Protein AF-A0A246PKQ3-F1 (afdb_monomer_lite)

Sequence (102 aa):
MIIVMVGEFVLIVITSLNWKASIIDTLFFGSIILFCCIWLIPYFVNQQQNVAKVVDKHFSGGVDLGEIQVHRAKLSAFNLGSIVFSIAGIIIPICYYFKYFL

pLDDT: mean 84.35, std 10.56, range [60.69, 95.06]

Structure (mmCIF, N/CA/C/O backbone):
data_AF-A0A246PKQ3-F1
#
_entry.id   AF-A0A246PKQ3-F1
#
loop_
_atom_site.group_PDB
_atom_site.id
_atom_site.type_symbol
_atom_site.label_atom_id
_atom_site.label_alt_id
_atom_site.label_comp_id
_atom_site.label_asym_id
_atom_site.label_entity_id
_atom_site.label_seq_id
_atom_site.pdbx_PDB_ins_code
_atom_site.Cartn_x
_atom_site.Cartn_y
_atom_site.Cartn_z
_atom_site.occupancy
_atom_site.B_iso_or_equiv
_atom_site.auth_seq_id
_atom_site.auth_comp_id
_atom_site.auth_asym_id
_atom_site.auth_atom_id
_atom_site.pdbx_PDB_model_num
ATOM 1 N N . MET A 1 1 ? 6.846 -9.992 5.592 1.00 80.62 1 MET A N 1
ATOM 2 C CA . MET A 1 1 ? 5.390 -9.914 5.365 1.00 80.62 1 MET A CA 1
ATOM 3 C C . MET A 1 1 ? 4.686 -9.253 6.545 1.00 80.62 1 MET A C 1
ATOM 5 O O . MET A 1 1 ? 4.350 -8.092 6.411 1.00 80.62 1 MET A O 1
ATOM 9 N N . ILE A 1 2 ? 4.570 -9.896 7.715 1.00 85.19 2 ILE A N 1
ATOM 10 C CA . ILE A 1 2 ? 3.846 -9.331 8.879 1.00 85.19 2 ILE A CA 1
ATOM 11 C C . ILE A 1 2 ? 4.381 -7.952 9.301 1.00 85.19 2 ILE A C 1
ATOM 13 O O . ILE A 1 2 ? 3.603 -7.022 9.454 1.00 85.19 2 ILE A O 1
ATOM 17 N N . ILE A 1 3 ? 5.706 -7.788 9.401 1.00 90.44 3 ILE A N 1
ATOM 18 C CA . ILE A 1 3 ? 6.335 -6.499 9.755 1.00 90.44 3 ILE A CA 1
ATOM 19 C C . ILE A 1 3 ? 5.945 -5.380 8.776 1.00 90.44 3 ILE A C 1
ATOM 21 O O . ILE A 1 3 ? 5.726 -4.251 9.197 1.00 90.44 3 ILE A O 1
ATOM 25 N N . VAL A 1 4 ? 5.827 -5.699 7.483 1.00 89.56 4 VAL A N 1
ATOM 26 C CA . VAL A 1 4 ? 5.437 -4.732 6.443 1.00 89.56 4 VAL A CA 1
ATOM 27 C C . VAL A 1 4 ? 3.996 -4.292 6.665 1.00 89.56 4 VAL A C 1
ATOM 29 O O . VAL A 1 4 ? 3.739 -3.101 6.755 1.00 89.56 4 VAL A O 1
ATOM 32 N N . MET A 1 5 ? 3.090 -5.248 6.874 1.00 90.62 5 MET A N 1
ATOM 33 C CA . MET A 1 5 ? 1.670 -4.971 7.111 1.00 90.62 5 MET A CA 1
ATOM 34 C C . MET A 1 5 ? 1.453 -4.161 8.397 1.00 90.62 5 MET A C 1
ATOM 36 O O . MET A 1 5 ? 0.646 -3.239 8.425 1.00 90.62 5 MET A O 1
ATOM 40 N N . VAL A 1 6 ? 2.198 -4.473 9.464 1.00 93.19 6 VAL A N 1
ATOM 41 C CA . VAL A 1 6 ? 2.165 -3.696 10.713 1.00 93.19 6 VAL A CA 1
ATOM 42 C C . VAL A 1 6 ? 2.683 -2.278 10.475 1.00 93.19 6 VAL A C 1
ATOM 44 O O . VAL A 1 6 ? 2.063 -1.324 10.935 1.00 93.19 6 VAL A O 1
ATOM 47 N N . GLY A 1 7 ? 3.780 -2.123 9.730 1.00 92.81 7 GLY A N 1
ATOM 48 C CA . GLY A 1 7 ? 4.320 -0.813 9.368 1.00 92.81 7 GLY A CA 1
ATOM 49 C C . GLY A 1 7 ? 3.331 0.031 8.560 1.00 92.81 7 GLY A C 1
ATOM 50 O O . GLY A 1 7 ? 3.114 1.195 8.883 1.00 92.81 7 GLY A O 1
ATOM 51 N N . GLU A 1 8 ? 2.684 -0.563 7.558 1.00 93.00 8 GLU A N 1
ATOM 52 C CA . GLU A 1 8 ? 1.658 0.094 6.738 1.00 93.00 8 GLU A CA 1
ATOM 53 C C . GLU A 1 8 ? 0.437 0.500 7.565 1.00 93.00 8 GLU A C 1
ATOM 55 O O . GLU A 1 8 ? -0.054 1.621 7.432 1.00 93.00 8 GLU A O 1
ATOM 60 N N . PHE A 1 9 ? -0.012 -0.362 8.480 1.00 93.25 9 PHE A N 1
ATOM 61 C CA . PHE A 1 9 ? -1.104 -0.041 9.392 1.00 93.25 9 PHE A CA 1
ATOM 62 C C . PHE A 1 9 ? -0.762 1.128 10.321 1.00 93.25 9 PHE A C 1
ATOM 64 O O . PHE A 1 9 ? -1.556 2.057 10.462 1.00 93.25 9 PHE A O 1
ATOM 71 N N . VAL A 1 10 ? 0.433 1.123 10.921 1.00 95.06 10 VAL A N 1
ATOM 72 C CA . VAL A 1 10 ? 0.902 2.228 11.773 1.00 95.06 10 VAL A CA 1
ATOM 73 C C . VAL A 1 10 ? 0.945 3.535 10.984 1.00 95.06 10 VAL A C 1
ATOM 75 O O . VAL A 1 10 ? 0.508 4.567 11.492 1.00 95.06 10 VAL A O 1
ATOM 78 N N . LEU A 1 11 ? 1.408 3.495 9.733 1.00 93.19 11 LEU A N 1
ATOM 79 C CA . LEU A 1 11 ? 1.456 4.667 8.862 1.00 93.19 11 LEU A CA 1
ATOM 80 C C . LEU A 1 11 ? 0.047 5.221 8.602 1.00 93.19 11 LEU A C 1
ATOM 82 O O . LEU A 1 11 ? -0.173 6.416 8.778 1.00 93.19 11 LEU A O 1
ATOM 86 N N . ILE A 1 12 ? -0.928 4.357 8.303 1.00 93.94 12 ILE A N 1
ATOM 87 C CA . ILE A 1 12 ? -2.340 4.746 8.141 1.00 93.94 12 ILE A CA 1
ATOM 88 C C . ILE A 1 12 ? -2.906 5.380 9.416 1.00 93.94 12 ILE A C 1
ATOM 90 O O . ILE A 1 12 ? -3.578 6.409 9.339 1.00 93.94 12 ILE A O 1
ATOM 94 N N . VAL A 1 13 ? -2.621 4.811 10.591 1.00 93.25 13 VAL A N 1
ATOM 95 C CA . VAL A 1 13 ? -3.085 5.363 11.874 1.00 93.25 13 VAL A CA 1
ATOM 96 C C . VAL A 1 13 ? -2.480 6.746 12.127 1.00 93.25 13 VAL A C 1
ATOM 98 O O . VAL A 1 13 ? -3.207 7.673 12.476 1.00 93.25 13 VAL A O 1
ATOM 101 N N . ILE A 1 14 ? -1.176 6.923 11.899 1.00 94.50 14 ILE A N 1
ATOM 102 C CA . ILE A 1 14 ? -0.505 8.224 12.050 1.00 94.50 14 ILE A CA 1
ATOM 103 C C . ILE A 1 14 ? -1.111 9.258 11.090 1.00 94.50 14 ILE A C 1
ATOM 105 O O . ILE A 1 14 ? -1.424 10.377 11.497 1.00 94.50 14 ILE A O 1
ATOM 109 N N . THR A 1 15 ? -1.316 8.882 9.827 1.00 92.06 15 THR A N 1
ATOM 110 C CA . THR A 1 15 ? -1.960 9.718 8.808 1.00 92.06 15 THR A CA 1
ATOM 111 C C . THR A 1 15 ? -3.373 10.131 9.227 1.00 92.06 15 THR A C 1
ATOM 113 O O . THR A 1 15 ? -3.714 11.311 9.144 1.00 92.06 15 THR A O 1
ATOM 116 N N . SER A 1 16 ? -4.170 9.192 9.740 1.00 93.44 16 SER A N 1
ATOM 117 C CA . SER A 1 16 ? -5.530 9.443 10.230 1.00 93.44 16 SER A CA 1
ATOM 118 C C . SER A 1 16 ? -5.541 10.428 11.402 1.00 93.44 16 SER A C 1
ATOM 120 O O . SER A 1 16 ? -6.314 11.387 11.383 1.00 93.44 16 SER A O 1
ATOM 122 N N . LEU A 1 17 ? -4.648 10.248 12.382 1.00 92.94 17 LEU A N 1
ATOM 123 C CA . LEU A 1 17 ? -4.544 11.132 13.546 1.00 92.94 17 LEU A CA 1
ATOM 124 C C . LEU A 1 17 ? -4.110 12.551 13.158 1.00 92.94 17 LEU A C 1
ATOM 126 O O . LEU A 1 17 ? -4.689 13.519 13.649 1.00 92.94 17 LEU A O 1
ATOM 130 N N . ASN A 1 18 ? -3.142 12.683 12.247 1.00 94.31 18 ASN A N 1
ATOM 131 C CA . ASN A 1 18 ? -2.663 13.984 11.773 1.00 94.31 18 ASN A CA 1
ATOM 132 C C . ASN A 1 18 ? -3.750 14.775 11.034 1.00 94.31 18 ASN A C 1
ATOM 134 O O . ASN A 1 18 ? -3.895 15.976 11.254 1.00 94.31 18 ASN A O 1
ATOM 138 N N . TRP A 1 19 ? -4.536 14.109 10.186 1.00 90.81 19 TRP A N 1
ATOM 139 C CA . TRP A 1 19 ? -5.623 14.750 9.440 1.00 90.81 19 TRP A CA 1
ATOM 140 C C . TRP A 1 19 ? -6.956 14.806 10.192 1.00 90.81 19 TRP A C 1
ATOM 142 O O . TRP A 1 19 ? -7.921 15.358 9.665 1.00 90.81 19 TRP A O 1
ATOM 152 N N . LYS A 1 20 ? -7.025 14.260 11.416 1.00 90.19 20 LYS A N 1
ATOM 153 C CA . LYS A 1 20 ? -8.271 14.080 12.186 1.00 90.19 20 LYS A CA 1
ATOM 154 C C . LYS A 1 20 ? -9.370 13.373 11.376 1.00 90.19 20 LYS A C 1
ATOM 156 O O . LYS A 1 20 ? -10.557 13.624 11.576 1.00 90.19 20 LYS A O 1
ATOM 161 N N . ALA A 1 21 ? -8.968 12.512 10.445 1.00 88.81 21 ALA A N 1
ATOM 162 C CA . ALA A 1 21 ? -9.866 11.742 9.597 1.00 88.81 21 ALA A CA 1
ATOM 163 C C . ALA A 1 21 ? -10.241 10.424 10.283 1.00 88.81 21 ALA A C 1
ATOM 165 O O . ALA A 1 21 ? -9.490 9.918 11.119 1.00 88.81 21 ALA A O 1
ATOM 166 N N . SER A 1 22 ? -11.376 9.832 9.904 1.00 91.94 22 SER A N 1
ATOM 167 C CA . SER A 1 22 ? -11.746 8.492 10.369 1.00 91.94 22 SER A CA 1
ATOM 168 C C . SER A 1 22 ? -10.669 7.480 9.978 1.00 91.94 22 SER A C 1
ATOM 170 O O . SER A 1 22 ? -10.199 7.465 8.835 1.00 91.94 22 SER A O 1
ATOM 172 N N . ILE A 1 23 ? -10.298 6.604 10.916 1.00 91.69 23 ILE A N 1
ATOM 173 C CA . ILE A 1 23 ? -9.342 5.519 10.653 1.00 91.69 23 ILE A CA 1
ATOM 174 C C . ILE A 1 23 ? -9.871 4.620 9.533 1.00 91.69 23 ILE A C 1
ATOM 176 O O . ILE A 1 23 ? -9.091 4.176 8.701 1.00 91.69 23 ILE A O 1
ATOM 180 N N . ILE A 1 24 ? -11.187 4.392 9.468 1.00 92.75 24 ILE A N 1
ATOM 181 C CA . ILE A 1 24 ? -11.797 3.529 8.448 1.00 92.75 24 ILE A CA 1
ATOM 182 C C . ILE A 1 24 ? -11.708 4.153 7.053 1.00 92.75 24 ILE A C 1
ATOM 184 O O . ILE A 1 24 ? -11.337 3.461 6.107 1.00 92.75 24 ILE A O 1
ATOM 188 N N . ASP A 1 25 ? -11.962 5.456 6.928 1.00 91.44 25 ASP A N 1
ATOM 189 C CA . ASP A 1 25 ? -11.827 6.158 5.645 1.00 91.44 25 ASP A CA 1
ATOM 190 C C . ASP A 1 25 ? -10.367 6.217 5.207 1.00 91.44 25 ASP A C 1
ATOM 192 O O . ASP A 1 25 ? -10.031 5.944 4.055 1.00 91.44 25 ASP A O 1
ATOM 196 N N . THR A 1 26 ? -9.475 6.512 6.152 1.00 93.75 26 THR A N 1
ATOM 197 C CA . THR A 1 26 ? -8.035 6.570 5.889 1.00 93.75 26 THR A CA 1
ATOM 198 C C . THR A 1 26 ? -7.492 5.196 5.502 1.00 93.75 26 THR A C 1
ATOM 200 O O . THR A 1 26 ? -6.645 5.105 4.618 1.00 93.75 26 THR A O 1
ATOM 203 N N . LEU A 1 27 ? -8.002 4.124 6.116 1.00 94.94 27 LEU A N 1
ATOM 204 C CA . LEU A 1 27 ? -7.668 2.750 5.756 1.00 94.94 27 LEU A CA 1
ATOM 205 C C . LEU A 1 27 ? -8.103 2.445 4.324 1.00 94.94 27 LEU A C 1
ATOM 207 O O . LEU A 1 27 ? -7.291 1.969 3.541 1.00 94.94 27 LEU A O 1
ATOM 211 N N . PHE A 1 28 ? -9.335 2.798 3.957 1.00 94.44 28 PHE A N 1
ATOM 212 C CA . PHE A 1 28 ? -9.852 2.569 2.611 1.00 94.44 28 PHE A CA 1
ATOM 213 C C . PHE A 1 28 ? -9.014 3.281 1.539 1.00 94.44 28 PHE A C 1
ATOM 215 O O . PHE A 1 28 ? -8.467 2.642 0.636 1.00 94.44 28 PHE A O 1
ATOM 222 N N . PHE A 1 29 ? -8.861 4.603 1.657 1.00 94.00 29 PHE A N 1
ATOM 223 C CA . PHE A 1 29 ? -8.106 5.389 0.679 1.00 94.00 29 PHE A CA 1
ATOM 224 C C . PHE A 1 29 ? -6.611 5.058 0.703 1.00 94.00 29 PHE A C 1
ATOM 226 O O . PHE A 1 29 ? -5.991 4.934 -0.354 1.00 94.00 29 PHE A O 1
ATOM 233 N N . GLY A 1 30 ? -6.036 4.853 1.890 1.00 93.50 30 GLY A N 1
ATOM 234 C CA . GLY A 1 30 ? -4.643 4.449 2.057 1.00 93.50 30 GLY A CA 1
ATOM 235 C C . GLY A 1 30 ? -4.351 3.111 1.382 1.00 93.50 30 GLY A C 1
ATOM 236 O O . GLY A 1 30 ? -3.373 2.999 0.645 1.00 93.50 30 GLY A O 1
ATOM 237 N N . SER A 1 31 ? -5.227 2.119 1.543 1.00 93.75 31 SER A N 1
ATOM 238 C CA . SER A 1 31 ? -5.086 0.807 0.907 1.00 93.75 31 SER A CA 1
ATOM 239 C C . SER A 1 31 ? -5.198 0.856 -0.618 1.00 93.75 31 SER A C 1
ATOM 241 O O . SER A 1 31 ? -4.435 0.154 -1.288 1.00 93.75 31 SER A O 1
ATOM 243 N N . ILE A 1 32 ? -6.074 1.703 -1.177 1.00 93.31 32 ILE A N 1
ATOM 244 C CA . ILE A 1 32 ? -6.160 1.937 -2.631 1.00 93.31 32 ILE A CA 1
ATOM 245 C C . ILE A 1 32 ? -4.857 2.550 -3.152 1.00 93.31 32 ILE A C 1
ATOM 247 O O . ILE A 1 32 ? -4.284 2.059 -4.125 1.00 93.31 32 ILE A O 1
ATOM 251 N N . ILE A 1 33 ? -4.360 3.597 -2.489 1.00 93.31 33 ILE A N 1
ATOM 252 C CA . ILE A 1 33 ? -3.121 4.276 -2.888 1.00 93.31 33 ILE A CA 1
ATOM 253 C C . ILE A 1 33 ? -1.931 3.314 -2.812 1.00 93.31 33 ILE A C 1
ATOM 255 O O . ILE A 1 33 ? -1.154 3.229 -3.762 1.00 93.31 33 ILE A O 1
ATOM 259 N N . LEU A 1 34 ? -1.812 2.544 -1.726 1.00 91.94 34 LEU A N 1
ATOM 260 C CA . LEU A 1 34 ? -0.762 1.534 -1.561 1.00 91.94 34 LEU A CA 1
ATOM 261 C C . LEU A 1 34 ? -0.792 0.494 -2.685 1.00 91.94 34 LEU A C 1
ATOM 263 O O . LEU A 1 34 ? 0.249 0.181 -3.265 1.00 91.94 34 LEU A O 1
ATOM 267 N N . PHE A 1 35 ? -1.981 0.013 -3.053 1.00 91.69 35 PHE A N 1
ATOM 268 C CA . PHE A 1 35 ? -2.130 -0.945 -4.145 1.00 91.69 35 PHE A CA 1
ATOM 269 C C . PHE A 1 35 ? -1.652 -0.358 -5.481 1.00 91.69 35 PHE A C 1
ATOM 271 O O . PHE A 1 35 ? -0.882 -0.992 -6.209 1.00 91.69 35 PHE A O 1
ATOM 278 N N . CYS A 1 36 ? -2.036 0.886 -5.774 1.00 89.12 36 CYS A N 1
ATOM 279 C CA . CYS A 1 36 ? -1.578 1.603 -6.961 1.00 89.12 36 CYS A CA 1
ATOM 280 C C . CYS A 1 36 ? -0.051 1.765 -6.980 1.00 89.12 36 CYS A C 1
ATOM 282 O O . CYS A 1 36 ? 0.585 1.503 -8.002 1.00 89.12 36 CYS A O 1
ATOM 284 N N . CYS A 1 37 ? 0.561 2.141 -5.858 1.00 88.50 37 CYS A N 1
ATOM 285 C CA . CYS A 1 37 ? 2.008 2.326 -5.780 1.00 88.50 37 CYS A CA 1
ATOM 286 C C . CYS A 1 37 ? 2.790 1.040 -6.071 1.00 88.50 37 CYS A C 1
ATOM 288 O O . CYS A 1 37 ? 3.848 1.082 -6.697 1.00 88.50 37 CYS A O 1
ATOM 290 N N . ILE A 1 38 ? 2.271 -0.102 -5.630 1.00 87.94 38 ILE A N 1
ATOM 291 C CA . ILE A 1 38 ? 3.005 -1.371 -5.658 1.00 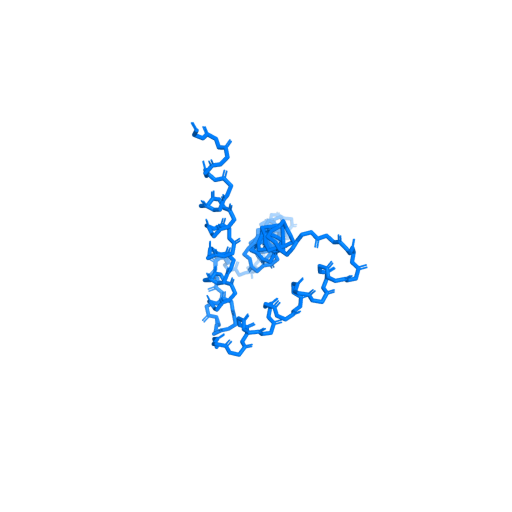87.94 38 ILE A CA 1
ATOM 292 C C . ILE A 1 38 ? 2.789 -2.129 -6.958 1.00 87.94 38 ILE A C 1
ATOM 294 O O . ILE A 1 38 ? 3.699 -2.809 -7.433 1.00 87.94 38 ILE A O 1
ATOM 298 N N . TRP A 1 39 ? 1.602 -2.013 -7.544 1.00 84.19 39 TRP A N 1
ATOM 299 C CA . TRP A 1 39 ? 1.250 -2.763 -8.741 1.00 84.19 39 TRP A CA 1
ATOM 300 C C . TRP A 1 39 ? 1.147 -1.878 -9.983 1.00 84.19 39 TRP A C 1
ATOM 302 O O . TRP A 1 39 ? 1.761 -2.176 -11.008 1.00 84.19 39 TRP A O 1
ATOM 312 N N . LEU A 1 40 ? 0.431 -0.755 -9.888 1.00 83.56 40 LEU A N 1
ATOM 313 C CA . LEU A 1 40 ? 0.111 0.081 -11.045 1.00 83.56 40 LEU A CA 1
ATOM 314 C C . LEU A 1 40 ? 1.331 0.863 -11.555 1.00 83.56 40 LEU A C 1
ATOM 316 O O . LEU A 1 40 ? 1.584 0.888 -12.759 1.00 83.56 40 LEU A O 1
ATOM 320 N N . ILE A 1 41 ? 2.125 1.462 -10.660 1.00 85.44 41 ILE A N 1
ATOM 321 C CA . ILE A 1 41 ? 3.316 2.232 -11.063 1.00 85.44 41 ILE A CA 1
ATOM 322 C C . ILE A 1 41 ? 4.348 1.336 -11.774 1.00 85.44 41 ILE A C 1
ATOM 324 O O . ILE A 1 41 ? 4.732 1.663 -12.900 1.00 85.44 41 ILE A O 1
ATOM 328 N N . PRO A 1 42 ? 4.784 0.187 -11.211 1.00 83.56 42 PRO A N 1
ATOM 329 C CA . PRO A 1 42 ? 5.759 -0.673 -11.885 1.00 83.56 42 PRO A CA 1
ATOM 330 C C . PRO A 1 42 ? 5.237 -1.268 -13.196 1.00 83.56 42 PRO A C 1
ATOM 332 O O . PRO A 1 42 ? 6.024 -1.545 -14.105 1.00 83.56 42 PRO A O 1
ATOM 335 N N . TYR A 1 43 ? 3.920 -1.467 -13.306 1.00 84.88 43 TYR A N 1
ATOM 336 C CA . TYR A 1 43 ? 3.281 -1.867 -14.554 1.00 84.88 43 TYR A CA 1
ATOM 337 C C . TYR A 1 43 ? 3.481 -0.807 -15.644 1.00 84.88 43 TYR A C 1
ATOM 339 O O . TYR A 1 43 ? 4.032 -1.121 -16.702 1.00 84.88 43 TYR A O 1
ATOM 347 N N . PHE A 1 44 ? 3.125 0.452 -15.368 1.00 84.50 44 PHE A N 1
ATOM 348 C CA . PHE A 1 44 ? 3.271 1.541 -16.337 1.00 84.50 44 PHE A CA 1
ATOM 349 C C . PHE A 1 44 ? 4.727 1.812 -16.712 1.00 84.50 44 PHE A C 1
ATOM 351 O O . PHE A 1 44 ? 5.018 2.032 -17.887 1.00 84.50 44 PHE A O 1
ATOM 358 N N . VAL A 1 45 ? 5.653 1.748 -15.751 1.00 85.75 45 VAL A N 1
ATOM 359 C CA . VAL A 1 45 ? 7.090 1.905 -16.029 1.00 85.75 45 VAL A CA 1
ATOM 360 C C . VAL A 1 45 ? 7.568 0.843 -17.019 1.00 85.75 45 VAL A C 1
ATOM 362 O O . VAL A 1 45 ? 8.232 1.175 -17.999 1.00 85.75 45 VAL A O 1
ATOM 365 N N . ASN A 1 46 ? 7.195 -0.423 -16.813 1.00 83.69 46 ASN A N 1
ATOM 366 C CA . ASN A 1 46 ? 7.578 -1.490 -17.734 1.00 83.69 46 ASN A CA 1
ATOM 367 C C . ASN A 1 46 ? 6.931 -1.299 -19.118 1.00 83.69 46 ASN A C 1
ATOM 369 O O . ASN A 1 46 ? 7.599 -1.407 -20.145 1.00 83.69 46 ASN A O 1
ATOM 373 N N . GLN A 1 47 ? 5.649 -0.929 -19.160 1.00 83.31 47 GLN A N 1
ATOM 374 C CA . GLN A 1 47 ? 4.977 -0.625 -20.421 1.00 83.31 47 GLN A CA 1
ATOM 375 C C . GLN A 1 47 ? 5.705 0.483 -21.196 1.00 83.31 47 GLN A C 1
ATOM 377 O O . GLN A 1 47 ? 5.973 0.309 -22.384 1.00 83.31 47 GLN A O 1
ATOM 382 N N . GLN A 1 48 ? 6.073 1.587 -20.541 1.00 85.44 48 GLN A N 1
ATOM 383 C CA . GLN A 1 48 ? 6.796 2.677 -21.200 1.00 85.44 48 GLN A CA 1
ATOM 384 C C . GLN A 1 48 ? 8.190 2.261 -21.673 1.00 85.44 48 GLN A C 1
ATOM 386 O O . GLN A 1 48 ? 8.576 2.608 -22.786 1.00 85.44 48 GLN A O 1
ATOM 391 N N . GLN A 1 49 ? 8.922 1.468 -20.888 1.00 84.00 49 GLN A N 1
ATOM 392 C CA . GLN A 1 49 ? 10.223 0.930 -21.299 1.00 84.00 49 GLN A CA 1
ATOM 393 C C . GLN A 1 49 ? 10.111 0.027 -22.533 1.00 84.00 49 GLN A C 1
ATOM 395 O O . GLN A 1 49 ? 10.946 0.105 -23.433 1.00 84.00 49 GLN A O 1
ATOM 400 N N . ASN A 1 50 ? 9.074 -0.807 -22.606 1.00 82.62 50 ASN A N 1
ATOM 401 C CA . ASN A 1 50 ? 8.829 -1.648 -23.774 1.00 82.62 50 ASN A CA 1
ATOM 402 C C . ASN A 1 50 ? 8.450 -0.824 -25.007 1.00 82.62 50 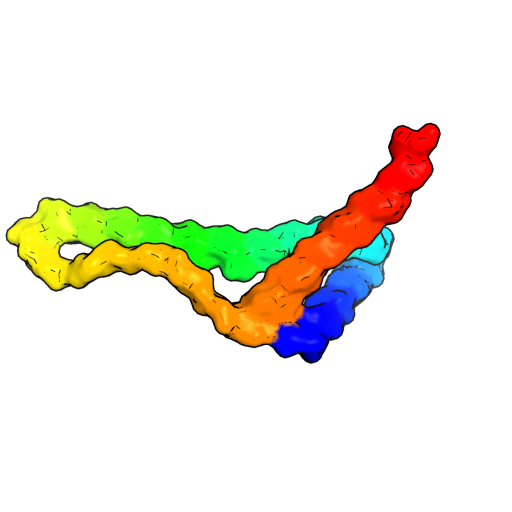ASN A C 1
ATOM 404 O O . ASN A 1 50 ? 8.957 -1.098 -26.091 1.00 82.62 50 ASN A O 1
ATOM 408 N N . VAL A 1 51 ? 7.606 0.200 -24.848 1.00 84.06 51 VAL A N 1
ATOM 409 C CA . VAL A 1 51 ? 7.259 1.117 -25.945 1.00 84.06 51 VAL A CA 1
ATOM 410 C C . VAL A 1 51 ? 8.507 1.839 -26.457 1.00 84.06 51 VAL A C 1
ATOM 412 O O . VAL A 1 51 ? 8.739 1.845 -27.662 1.00 84.06 51 VAL A O 1
ATOM 415 N N . ALA A 1 52 ? 9.348 2.370 -25.563 1.00 83.44 52 ALA A N 1
ATOM 416 C CA . ALA A 1 52 ? 10.600 3.029 -25.934 1.00 83.44 52 ALA A CA 1
ATOM 417 C C . ALA A 1 52 ? 11.532 2.091 -26.719 1.00 83.44 52 ALA A C 1
ATOM 419 O O . ALA A 1 52 ? 11.997 2.451 -27.793 1.00 83.44 52 ALA A O 1
ATOM 420 N N . LYS A 1 53 ? 11.712 0.844 -26.263 1.00 78.69 53 LYS A N 1
ATOM 421 C CA . LYS A 1 53 ? 12.521 -0.160 -26.977 1.00 78.69 53 LYS A CA 1
ATOM 422 C C . LYS A 1 53 ? 12.002 -0.474 -28.380 1.00 78.69 53 LYS A C 1
ATOM 424 O O . LYS A 1 53 ? 12.797 -0.666 -29.296 1.00 78.69 53 LYS A O 1
ATOM 429 N N . VAL A 1 54 ? 10.681 -0.560 -28.559 1.00 77.50 54 VAL A N 1
ATOM 430 C CA . VAL A 1 54 ? 10.074 -0.807 -29.878 1.00 77.50 54 VAL A CA 1
ATOM 431 C C . VAL A 1 54 ? 10.325 0.372 -30.816 1.00 77.50 54 VAL A C 1
ATOM 433 O O . VAL A 1 54 ? 10.701 0.161 -31.968 1.00 77.50 54 VAL A O 1
ATOM 436 N N . VAL A 1 55 ? 10.160 1.598 -30.315 1.00 80.00 55 VAL A N 1
ATOM 437 C CA . VAL A 1 55 ? 10.448 2.831 -31.057 1.00 80.00 55 VAL A CA 1
ATOM 438 C C . VAL A 1 55 ? 11.926 2.877 -31.449 1.00 80.00 55 VAL A C 1
ATOM 440 O O . VAL A 1 55 ? 12.235 2.980 -32.635 1.00 80.00 55 VAL A O 1
ATOM 443 N N . ASP A 1 56 ? 12.840 2.687 -30.498 1.00 75.88 56 ASP A N 1
ATOM 444 C CA . ASP A 1 56 ? 14.281 2.702 -30.755 1.00 75.88 56 ASP A CA 1
ATOM 445 C C . ASP A 1 56 ? 14.695 1.624 -31.764 1.00 75.88 56 ASP A C 1
ATOM 447 O O . ASP A 1 56 ? 15.501 1.898 -32.652 1.00 75.88 56 ASP A O 1
ATOM 451 N N . LYS A 1 57 ? 14.102 0.422 -31.718 1.00 72.81 57 LYS A N 1
ATOM 452 C CA . LYS A 1 57 ? 14.363 -0.638 -32.708 1.00 72.81 57 LYS A CA 1
ATOM 453 C C . LYS A 1 57 ? 13.925 -0.234 -34.117 1.00 72.81 57 LYS A C 1
ATOM 455 O O . LYS A 1 57 ? 14.589 -0.596 -35.088 1.00 72.81 57 LYS A O 1
ATOM 460 N N . HIS A 1 58 ? 12.827 0.512 -34.228 1.00 71.81 58 HIS A N 1
ATOM 461 C CA . HIS A 1 58 ? 12.299 0.986 -35.506 1.00 71.81 58 HIS A CA 1
ATOM 462 C C . HIS A 1 58 ? 13.175 2.086 -36.122 1.00 71.81 58 HIS A C 1
ATOM 464 O O . HIS A 1 58 ? 13.420 2.071 -37.326 1.00 71.81 58 HIS A O 1
ATOM 470 N N . PHE A 1 59 ? 13.693 3.003 -35.299 1.00 72.81 59 PHE A N 1
ATOM 471 C CA . PHE A 1 59 ? 14.506 4.134 -35.762 1.00 72.81 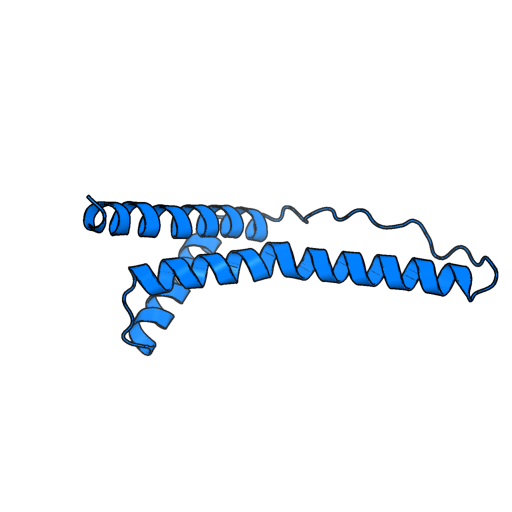59 PHE A CA 1
ATOM 472 C C . PHE A 1 59 ? 16.012 3.835 -35.851 1.00 72.81 59 PHE A C 1
ATOM 474 O O . PHE A 1 59 ? 16.714 4.502 -36.607 1.00 72.81 59 PHE A O 1
ATOM 481 N N . SER A 1 60 ? 16.517 2.813 -35.154 1.00 70.81 60 SER A N 1
ATOM 482 C CA . SER A 1 60 ? 17.954 2.473 -35.126 1.00 70.81 60 SER A CA 1
ATOM 483 C C . SER A 1 60 ? 18.405 1.525 -36.245 1.00 70.81 60 SER A C 1
ATOM 485 O O . SER A 1 60 ? 19.509 0.994 -36.187 1.00 70.81 60 SER A O 1
ATOM 487 N N . GLY A 1 61 ? 17.575 1.263 -37.260 1.00 64.19 61 GLY A N 1
ATOM 488 C CA . GLY A 1 61 ? 17.979 0.466 -38.427 1.00 64.19 61 GLY A CA 1
ATOM 489 C C . GLY A 1 61 ? 18.237 -1.023 -38.150 1.00 64.19 61 GLY A C 1
ATOM 490 O O . GLY A 1 61 ? 19.024 -1.643 -38.860 1.00 64.19 61 GLY A O 1
ATOM 491 N N . GLY A 1 62 ? 17.584 -1.612 -37.139 1.00 60.69 62 GLY A N 1
ATOM 492 C CA . GLY A 1 62 ? 17.656 -3.057 -36.873 1.00 60.69 62 GLY A CA 1
ATOM 493 C C . GLY A 1 62 ? 18.728 -3.503 -35.874 1.00 60.69 62 GLY A C 1
ATOM 494 O O . GLY A 1 62 ? 19.017 -4.695 -35.803 1.00 60.69 62 GLY A O 1
ATOM 495 N N . VAL A 1 63 ? 19.294 -2.586 -35.081 1.00 62.19 63 VAL A N 1
ATOM 496 C CA . VAL A 1 63 ? 20.160 -2.946 -33.944 1.00 62.19 63 VAL A CA 1
ATOM 497 C C . VAL A 1 63 ? 19.360 -3.768 -32.926 1.00 62.19 63 VAL A C 1
ATOM 499 O O . VAL A 1 63 ? 18.239 -3.408 -32.552 1.00 62.19 63 VAL A O 1
ATOM 502 N N . ASP A 1 64 ? 19.924 -4.892 -32.490 1.00 61.72 64 ASP A N 1
ATOM 503 C CA . ASP A 1 64 ? 19.259 -5.833 -31.592 1.00 61.72 64 ASP A CA 1
ATOM 504 C C . ASP A 1 64 ? 19.248 -5.291 -30.148 1.00 61.72 64 ASP A C 1
ATOM 506 O O . ASP A 1 64 ? 20.167 -5.505 -29.363 1.00 61.72 64 ASP A O 1
ATOM 510 N N . LEU A 1 65 ? 18.210 -4.520 -29.804 1.00 61.12 65 LEU A N 1
ATOM 511 C CA . LEU A 1 65 ? 18.041 -3.862 -28.494 1.00 61.12 65 LEU A CA 1
ATOM 512 C C . LEU A 1 65 ? 17.502 -4.802 -27.388 1.00 61.12 65 LEU A C 1
ATOM 514 O O . LEU A 1 65 ? 17.129 -4.353 -26.299 1.00 61.12 65 LEU A O 1
ATOM 518 N N . GLY A 1 66 ? 17.476 -6.111 -27.653 1.00 62.50 66 GLY A N 1
ATOM 519 C CA . GLY A 1 66 ? 16.995 -7.151 -26.743 1.00 62.50 66 GLY A CA 1
ATOM 520 C C . GLY A 1 66 ? 15.478 -7.381 -26.785 1.00 62.50 66 GLY A C 1
ATOM 521 O O . GLY A 1 66 ? 14.721 -6.664 -27.442 1.00 62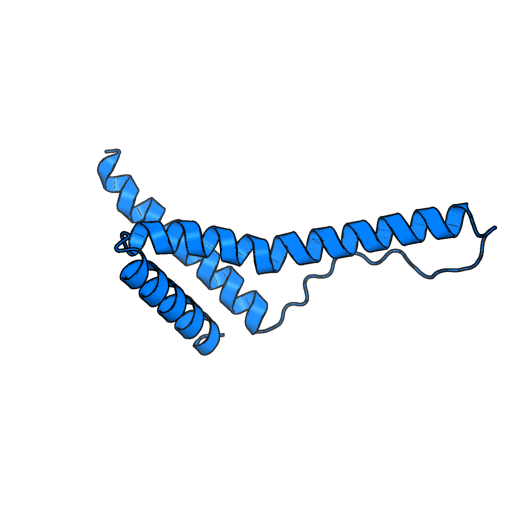.50 66 GLY A O 1
ATOM 522 N N . GLU A 1 67 ? 15.025 -8.421 -26.080 1.00 64.19 67 GLU A N 1
ATOM 523 C CA . GLU A 1 67 ? 13.620 -8.845 -26.065 1.00 64.19 67 GLU A CA 1
ATOM 524 C C . GLU A 1 67 ? 12.702 -7.882 -25.284 1.00 64.19 67 GLU A C 1
ATOM 526 O O . GLU A 1 67 ? 13.101 -7.233 -24.305 1.00 64.19 67 GLU A O 1
ATOM 531 N N . ILE A 1 68 ? 11.435 -7.821 -25.713 1.00 63.28 68 ILE A N 1
ATOM 532 C CA . ILE A 1 68 ? 10.345 -7.126 -25.013 1.00 63.28 68 ILE A CA 1
ATOM 533 C C . ILE A 1 68 ? 10.165 -7.787 -23.642 1.00 63.28 68 ILE A C 1
ATOM 535 O O . ILE A 1 68 ? 9.923 -8.990 -23.549 1.00 63.28 68 ILE A O 1
ATOM 539 N N . GLN A 1 69 ? 10.271 -7.012 -22.562 1.00 62.09 69 GLN A N 1
ATOM 540 C CA . GLN A 1 69 ? 10.187 -7.565 -21.214 1.00 62.09 69 GLN A CA 1
ATOM 541 C C . GLN A 1 69 ? 8.729 -7.658 -20.770 1.00 62.09 69 GLN A C 1
ATOM 543 O O . GLN A 1 69 ? 8.102 -6.659 -20.431 1.00 62.09 69 GLN A O 1
ATOM 548 N N . VAL A 1 70 ? 8.181 -8.871 -20.705 1.00 65.50 70 VAL A N 1
ATOM 549 C CA . VAL A 1 70 ? 6.859 -9.095 -20.098 1.00 65.50 70 VAL A CA 1
ATOM 550 C C . VAL A 1 70 ? 6.889 -8.625 -18.643 1.00 65.50 70 VAL A C 1
ATOM 552 O O . VAL A 1 70 ? 7.823 -8.948 -17.902 1.00 65.50 70 VAL A O 1
ATOM 555 N N . HIS A 1 71 ? 5.869 -7.877 -18.214 1.00 65.38 71 HIS A N 1
ATOM 556 C CA . HIS A 1 71 ? 5.759 -7.457 -16.822 1.00 65.38 71 HIS A CA 1
ATOM 557 C C . HIS A 1 71 ? 5.651 -8.663 -15.895 1.00 65.38 71 HIS A C 1
ATOM 559 O O . HIS A 1 71 ? 4.603 -9.289 -15.761 1.00 65.38 71 HIS A O 1
ATOM 565 N N . ARG A 1 72 ? 6.763 -8.978 -15.230 1.00 65.00 72 ARG A N 1
ATOM 566 C CA . ARG A 1 72 ? 6.798 -9.884 -14.090 1.00 65.00 72 ARG A CA 1
ATOM 567 C C . ARG A 1 72 ? 6.790 -9.035 -12.837 1.00 65.00 72 ARG A C 1
ATOM 569 O O . ARG A 1 72 ? 7.797 -8.407 -12.507 1.00 65.00 72 ARG A O 1
ATOM 576 N N . ALA A 1 73 ? 5.661 -9.036 -12.136 1.00 61.97 73 ALA A N 1
ATOM 577 C CA . ALA A 1 73 ? 5.610 -8.491 -10.793 1.00 61.97 73 ALA A CA 1
ATOM 578 C C . ALA A 1 73 ? 6.701 -9.189 -9.966 1.00 61.97 73 ALA A C 1
ATOM 580 O O . ALA A 1 73 ? 6.682 -10.412 -9.802 1.00 61.97 73 ALA A O 1
ATOM 581 N N . LYS A 1 74 ? 7.694 -8.434 -9.481 1.00 66.25 74 LYS A N 1
ATOM 582 C CA . LYS A 1 74 ? 8.674 -8.974 -8.536 1.00 66.25 74 LYS A CA 1
ATOM 583 C C . LYS A 1 74 ? 7.914 -9.305 -7.257 1.00 66.25 74 LYS A C 1
ATOM 585 O O . LYS A 1 74 ? 7.600 -8.411 -6.479 1.00 66.25 74 LYS A O 1
ATOM 590 N N . LEU A 1 75 ? 7.591 -10.577 -7.056 1.00 66.12 75 LEU A N 1
ATOM 591 C CA . LEU A 1 75 ? 6.935 -11.071 -5.848 1.00 66.12 75 LEU A CA 1
ATOM 592 C C . LEU A 1 75 ? 7.952 -11.112 -4.703 1.00 66.12 75 LEU A C 1
ATOM 594 O O . LEU A 1 75 ? 8.448 -12.164 -4.314 1.00 66.12 75 LEU A O 1
ATOM 598 N N . SER A 1 76 ? 8.320 -9.937 -4.197 1.00 81.56 76 SER A N 1
ATOM 599 C CA . SER A 1 76 ? 9.069 -9.819 -2.953 1.00 81.56 76 SER A CA 1
ATOM 600 C C . SER A 1 76 ? 8.119 -9.994 -1.766 1.00 81.56 76 SER A C 1
ATOM 602 O O . SER A 1 76 ? 6.925 -9.699 -1.854 1.00 81.56 76 SER A O 1
ATOM 604 N N . ALA A 1 77 ? 8.654 -10.413 -0.618 1.00 78.62 77 ALA A N 1
ATOM 605 C CA . ALA A 1 77 ? 7.886 -10.505 0.627 1.00 78.62 77 ALA A CA 1
A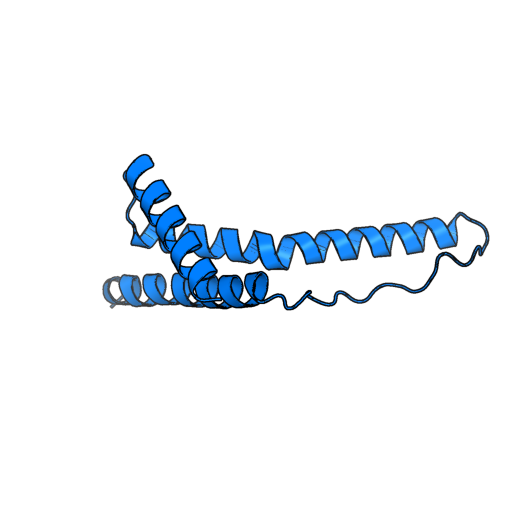TOM 606 C C . ALA A 1 77 ? 7.296 -9.153 1.087 1.00 78.62 77 ALA A C 1
ATOM 608 O O . ALA A 1 77 ? 6.418 -9.137 1.953 1.00 78.62 77 ALA A O 1
ATOM 609 N N . PHE A 1 78 ? 7.804 -8.043 0.537 1.00 84.56 78 PHE A N 1
ATOM 610 C CA . PHE A 1 78 ? 7.253 -6.700 0.686 1.00 84.56 78 PHE A CA 1
ATOM 611 C C . PHE A 1 78 ? 6.005 -6.542 -0.186 1.00 84.56 78 PHE A C 1
ATOM 613 O O . PHE A 1 78 ? 4.913 -6.446 0.359 1.00 84.56 78 PHE A O 1
ATOM 620 N N . ASN A 1 79 ? 6.142 -6.675 -1.511 1.00 85.38 79 ASN A N 1
ATOM 621 C CA . ASN A 1 79 ? 5.035 -6.505 -2.458 1.00 85.38 79 ASN A CA 1
ATOM 622 C C . ASN A 1 79 ? 3.851 -7.424 -2.139 1.00 85.38 79 ASN A C 1
ATOM 624 O O . ASN A 1 79 ? 2.702 -7.005 -2.198 1.00 85.38 79 ASN A O 1
ATOM 628 N N . LEU A 1 80 ? 4.129 -8.674 -1.765 1.00 87.00 80 LEU A N 1
ATOM 629 C CA . LEU A 1 80 ? 3.090 -9.646 -1.438 1.00 87.00 80 LEU A CA 1
ATOM 630 C C . LEU A 1 80 ? 2.362 -9.277 -0.135 1.00 87.00 80 LEU A C 1
ATOM 632 O O . LEU A 1 80 ? 1.138 -9.333 -0.084 1.00 87.00 80 LEU A O 1
ATOM 636 N N . GLY A 1 81 ? 3.097 -8.835 0.892 1.00 87.94 81 GLY A N 1
ATOM 637 C CA . GLY A 1 81 ? 2.505 -8.382 2.154 1.00 87.94 81 GLY A CA 1
ATOM 638 C C . GLY A 1 81 ? 1.609 -7.164 1.968 1.00 87.94 81 GLY A C 1
ATOM 639 O O . GLY A 1 81 ? 0.477 -7.163 2.442 1.00 87.94 81 GLY A O 1
ATOM 640 N N . SER A 1 82 ? 2.082 -6.185 1.209 1.00 90.62 82 SER A N 1
ATOM 641 C CA . SER A 1 82 ? 1.337 -4.965 0.942 1.00 90.62 82 SER A CA 1
ATOM 642 C C . SER A 1 82 ? 0.112 -5.183 0.060 1.00 90.62 82 SER A C 1
ATOM 644 O O . SER A 1 82 ? -0.929 -4.587 0.305 1.00 90.62 82 SER A O 1
ATOM 646 N N . ILE A 1 83 ? 0.180 -6.077 -0.936 1.00 91.06 83 ILE A N 1
ATOM 647 C CA . ILE A 1 83 ? -0.999 -6.445 -1.736 1.00 91.06 83 ILE A CA 1
ATOM 648 C C . ILE A 1 83 ? -2.069 -7.073 -0.838 1.00 91.06 83 ILE A C 1
ATOM 650 O O . ILE A 1 83 ? -3.233 -6.680 -0.903 1.00 91.06 83 ILE A O 1
ATOM 654 N N . VAL A 1 84 ? -1.686 -8.020 0.027 1.00 92.19 84 VAL A N 1
ATOM 655 C CA . VAL A 1 84 ? -2.626 -8.659 0.963 1.00 92.19 84 VAL A CA 1
ATOM 656 C C . VAL A 1 84 ? -3.208 -7.628 1.932 1.00 92.19 84 VAL A C 1
ATOM 658 O O . VAL A 1 84 ? -4.414 -7.635 2.180 1.00 92.19 84 VAL A O 1
ATOM 661 N N . PHE A 1 85 ? -2.377 -6.717 2.444 1.00 94.06 85 PHE A N 1
ATOM 662 C CA . PHE A 1 85 ? -2.819 -5.644 3.329 1.00 94.06 85 PHE A CA 1
ATOM 663 C C . PHE A 1 85 ? -3.801 -4.700 2.631 1.00 94.06 85 PHE A C 1
ATOM 665 O O . PHE A 1 85 ? -4.868 -4.428 3.173 1.00 94.06 85 PHE A O 1
ATOM 672 N N . SER A 1 86 ? -3.495 -4.260 1.409 1.00 93.62 86 SER A N 1
ATOM 673 C CA . SER A 1 86 ? -4.378 -3.415 0.608 1.00 93.62 86 SER A CA 1
ATOM 674 C C . SER A 1 86 ? -5.728 -4.073 0.335 1.00 93.62 86 SER A C 1
ATOM 676 O O . SER A 1 86 ? -6.758 -3.422 0.478 1.00 93.62 86 SER A O 1
ATOM 678 N N . ILE A 1 87 ? -5.756 -5.362 -0.010 1.00 93.94 87 ILE A N 1
ATOM 679 C CA . ILE A 1 87 ? -7.016 -6.084 -0.243 1.00 93.94 87 ILE A CA 1
ATOM 680 C C . ILE A 1 87 ? -7.851 -6.123 1.042 1.00 93.94 87 ILE A C 1
ATOM 682 O O . ILE A 1 87 ? -9.027 -5.759 1.027 1.00 93.94 87 ILE A O 1
ATOM 686 N N . ALA A 1 88 ? -7.247 -6.511 2.168 1.00 94.25 88 ALA A N 1
ATOM 687 C CA . ALA A 1 88 ? -7.942 -6.554 3.451 1.00 94.25 88 ALA A CA 1
ATOM 688 C C . ALA A 1 88 ? -8.437 -5.163 3.887 1.00 94.25 88 ALA A C 1
ATOM 690 O O . ALA A 1 88 ? -9.581 -5.019 4.316 1.00 94.25 88 ALA A O 1
ATOM 691 N N . GLY A 1 89 ? -7.605 -4.134 3.724 1.00 92.50 89 GLY A N 1
ATOM 692 C CA . GLY A 1 89 ? -7.925 -2.750 4.065 1.00 92.50 89 GLY A CA 1
ATOM 693 C C . GLY A 1 89 ? -8.957 -2.091 3.148 1.00 92.50 89 GLY A C 1
ATOM 694 O O . GLY A 1 89 ? -9.532 -1.084 3.532 1.00 92.50 89 GLY A O 1
ATOM 695 N N . ILE A 1 90 ? -9.267 -2.675 1.987 1.00 94.00 90 ILE A N 1
ATOM 696 C CA . ILE A 1 90 ? -10.415 -2.280 1.154 1.00 94.00 90 ILE A CA 1
ATOM 697 C C . ILE A 1 90 ? -11.683 -3.024 1.593 1.00 94.00 90 ILE A C 1
ATOM 699 O O . ILE A 1 90 ? -12.740 -2.414 1.744 1.00 94.00 90 ILE A O 1
ATOM 703 N N . ILE A 1 91 ? -11.586 -4.335 1.834 1.00 94.38 91 ILE A N 1
ATOM 704 C CA . ILE A 1 91 ? -12.737 -5.173 2.203 1.00 94.38 91 ILE A CA 1
ATOM 705 C C . ILE A 1 91 ? -13.317 -4.761 3.563 1.00 94.38 91 ILE A C 1
ATOM 707 O O . ILE A 1 91 ? -14.534 -4.659 3.699 1.00 94.38 91 ILE A O 1
ATOM 711 N N . ILE A 1 92 ? -12.471 -4.496 4.564 1.00 93.50 92 ILE A N 1
ATOM 712 C CA . ILE A 1 92 ? -12.919 -4.164 5.927 1.00 93.50 92 ILE A CA 1
ATOM 713 C C . ILE A 1 92 ? -13.808 -2.902 5.948 1.00 93.50 92 ILE A C 1
ATOM 715 O O . ILE A 1 92 ? -14.921 -2.991 6.473 1.00 93.50 92 ILE A O 1
ATOM 719 N N . PRO A 1 93 ? -13.402 -1.754 5.365 1.00 92.69 93 PRO A N 1
ATOM 720 C CA . PRO A 1 93 ? -14.262 -0.578 5.254 1.00 92.69 93 PRO A CA 1
ATOM 721 C C . PRO A 1 93 ? -15.541 -0.828 4.461 1.00 92.69 93 PRO A C 1
ATOM 723 O O . PRO A 1 93 ? -16.592 -0.349 4.872 1.00 92.69 93 PRO A O 1
ATOM 726 N N . ILE A 1 94 ? -15.495 -1.610 3.374 1.00 91.00 94 ILE A N 1
ATOM 727 C CA . ILE A 1 94 ? -16.706 -1.969 2.618 1.00 91.00 94 ILE A CA 1
ATOM 728 C C . ILE A 1 94 ? -17.689 -2.714 3.523 1.00 91.00 94 ILE A C 1
ATOM 730 O O . ILE A 1 94 ? -18.853 -2.334 3.597 1.00 91.00 94 ILE A O 1
ATOM 734 N N . CYS A 1 95 ? -17.235 -3.732 4.260 1.00 91.88 95 CYS A N 1
ATOM 735 C CA . CYS A 1 95 ? -18.082 -4.471 5.198 1.00 91.88 95 CYS A CA 1
ATOM 736 C C . CYS A 1 95 ? -18.597 -3.594 6.349 1.00 91.88 95 CYS A C 1
ATOM 738 O O . CYS A 1 95 ? -19.727 -3.776 6.801 1.00 91.88 95 CYS A O 1
ATOM 740 N N . TYR A 1 96 ? -17.782 -2.651 6.829 1.00 90.44 96 TYR A N 1
ATOM 741 C CA . TYR A 1 96 ? -18.185 -1.699 7.861 1.00 90.44 96 TYR A CA 1
ATOM 742 C C . TYR A 1 96 ? -19.299 -0.774 7.360 1.00 90.44 96 TYR A C 1
ATOM 744 O O . TYR A 1 96 ? -20.332 -0.639 8.017 1.00 90.44 96 TYR A O 1
ATOM 752 N N . TYR A 1 97 ? -19.121 -0.196 6.170 1.00 89.88 97 TYR A N 1
ATOM 753 C CA . TYR A 1 97 ? -20.090 0.716 5.574 1.00 89.88 97 TYR A CA 1
ATOM 754 C C . TYR A 1 97 ? -21.330 0.018 5.028 1.00 89.88 97 TYR A C 1
ATOM 756 O O . TYR A 1 97 ? -22.393 0.627 5.008 1.00 89.88 97 TYR A O 1
ATOM 764 N N . PHE A 1 98 ? -21.245 -1.265 4.668 1.00 87.62 98 PHE A N 1
ATOM 765 C CA . PHE A 1 98 ? -22.383 -2.046 4.176 1.00 87.62 98 PHE A CA 1
ATOM 766 C C . PHE A 1 98 ? -23.582 -2.017 5.133 1.00 87.62 98 PHE A C 1
ATOM 768 O O . PHE A 1 98 ? -24.722 -1.950 4.687 1.00 87.62 98 PHE A O 1
ATOM 775 N N . LYS A 1 99 ? -23.337 -1.985 6.451 1.00 84.56 99 LYS A N 1
ATOM 776 C CA . LYS A 1 99 ? -24.398 -1.879 7.467 1.00 84.56 99 LYS A CA 1
ATOM 777 C C . LYS A 1 99 ? -25.219 -0.590 7.381 1.00 84.56 99 LYS A C 1
ATOM 779 O O . LYS A 1 99 ? -26.327 -0.571 7.891 1.00 84.56 99 LYS A O 1
ATOM 784 N N . TYR A 1 100 ? -24.677 0.469 6.787 1.00 83.00 100 TYR A N 1
ATOM 785 C CA . TYR A 1 100 ? -25.366 1.750 6.621 1.00 83.00 100 TYR A CA 1
ATOM 786 C C . TYR A 1 100 ? -26.188 1.821 5.325 1.00 83.00 100 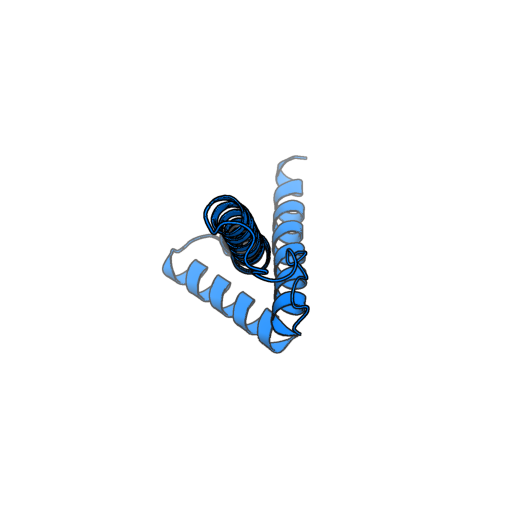TYR A C 1
ATOM 788 O O . TYR A 1 100 ? -26.920 2.785 5.128 1.00 83.00 100 TYR A O 1
ATOM 796 N N . PHE A 1 101 ? -26.061 0.823 4.444 1.00 78.00 101 PHE A N 1
ATOM 797 C CA . PHE A 1 101 ? -26.829 0.708 3.200 1.00 78.00 101 PHE A CA 1
ATOM 798 C C . PHE A 1 101 ? -28.037 -0.239 3.313 1.00 78.00 101 PHE A C 1
ATOM 800 O O . PHE A 1 101 ? -28.753 -0.407 2.326 1.00 78.00 101 PHE A O 1
ATOM 807 N N . LEU A 1 102 ? -28.240 -0.866 4.476 1.00 65.00 102 LEU A N 1
ATOM 808 C CA . LEU A 1 102 ? -29.316 -1.817 4.770 1.00 65.00 102 LEU A CA 1
ATOM 809 C C . LEU A 1 102 ? -30.358 -1.169 5.686 1.00 65.00 102 LEU A C 1
ATOM 811 O O . LEU A 1 102 ? -31.561 -1.400 5.443 1.00 65.00 102 LEU A O 1
#

Secondary structure (DSSP, 8-state):
-HHHHHHHHHHHHHHHHHHT--HHHHHHHHHHHHHIIIIIHHHHHHHHHHHHHHHHHHHTTT--------------HHHHHHHHHHHHHHHHHHHHHHTT--

Radius of gyration: 19.25 Å; chains: 1; bounding box: 50×26×52 Å

Foldseek 3Di:
DVVLLVVLLVVLVVVCVVVVHDSLVSLQVSLVVLLCVQPVVLVVVLVVVLVVLVVCCVPVPRDCSDDRDDDDRPPDPNSVSSNVSSVCSNVVSCVVCVVVVD